Protein AF-A0A8T4MXR3-F1 (afdb_monomer)

Solvent-accessible surface area (backbone atoms only — not comparable to full-atom values): 5632 Å² total; per-residue (Å²): 144,73,62,68,64,55,53,52,52,51,52,52,54,52,50,53,52,52,52,51,52,50,51,52,52,52,52,53,50,53,56,54,49,54,55,50,53,52,53,52,51,53,52,51,53,55,52,50,52,54,54,50,50,54,52,49,53,54,37,44,73,71,35,27,45,81,46,78,53,77,97,83,43,77,47,76,43,81,57,75,76,81,84,82,76,79,75,91,77,82,86,88,130

Nearest PDB structures (foldseek):
  8wwm-assembly1_R  TM=3.382E-01  e=7.500E+00  Homo sapiens

Structure (mmCIF, N/CA/C/O backbone):
data_AF-A0A8T4MXR3-F1
#
_entry.id   AF-A0A8T4MXR3-F1
#
loop_
_atom_site.group_PDB
_atom_site.id
_atom_site.type_symbol
_atom_site.label_atom_id
_atom_site.label_alt_id
_atom_site.label_comp_id
_atom_site.label_asym_id
_atom_site.label_entity_id
_atom_site.label_seq_id
_atom_site.pdbx_PDB_ins_code
_atom_site.Cartn_x
_atom_site.Cartn_y
_atom_site.Cartn_z
_atom_site.occupancy
_atom_site.B_iso_or_equiv
_atom_site.auth_seq_id
_atom_site.auth_comp_id
_atom_site.auth_asym_id
_atom_site.auth_atom_id
_atom_site.pdbx_PDB_model_num
ATOM 1 N N . MET A 1 1 ? 33.045 2.961 -46.873 1.00 54.12 1 MET A N 1
ATOM 2 C CA . MET A 1 1 ? 32.968 2.896 -45.392 1.00 54.12 1 MET A CA 1
ATOM 3 C C . MET A 1 1 ? 32.155 4.068 -44.818 1.00 54.12 1 MET A C 1
ATOM 5 O O . MET A 1 1 ? 32.685 4.853 -44.043 1.00 54.12 1 MET A O 1
ATOM 9 N N . ARG A 1 2 ? 30.881 4.244 -45.211 1.00 59.09 2 ARG A N 1
ATOM 10 C CA . ARG A 1 2 ? 30.053 5.378 -44.734 1.00 59.09 2 ARG A CA 1
ATOM 11 C C . ARG A 1 2 ? 28.721 4.962 -44.096 1.00 59.09 2 ARG A C 1
ATOM 13 O O . ARG A 1 2 ? 28.078 5.784 -43.471 1.00 59.09 2 ARG A O 1
ATOM 20 N N . ASP A 1 3 ? 28.356 3.687 -44.177 1.00 65.38 3 ASP A N 1
ATOM 21 C CA . ASP A 1 3 ? 27.001 3.229 -43.849 1.00 65.38 3 ASP A CA 1
ATOM 22 C C . ASP A 1 3 ? 26.838 2.769 -42.378 1.00 65.38 3 ASP A C 1
ATOM 24 O O . ASP A 1 3 ? 25.777 2.896 -41.775 1.00 65.38 3 ASP A O 1
ATOM 28 N N . GLU A 1 4 ? 27.907 2.296 -41.727 1.00 72.25 4 GLU A N 1
ATOM 29 C CA . GLU A 1 4 ? 27.819 1.769 -40.350 1.00 72.25 4 GLU A CA 1
ATOM 30 C C . GLU A 1 4 ? 27.566 2.845 -39.286 1.00 72.25 4 GLU A C 1
ATOM 32 O O . GLU A 1 4 ? 26.836 2.610 -38.318 1.00 72.25 4 GLU A O 1
ATOM 37 N N . LYS A 1 5 ? 28.130 4.047 -39.465 1.00 76.62 5 LYS A N 1
ATOM 38 C CA . LYS A 1 5 ? 27.963 5.150 -38.504 1.00 76.62 5 LYS A CA 1
ATOM 39 C C . LYS A 1 5 ? 26.522 5.668 -38.486 1.00 76.62 5 LYS A C 1
ATOM 41 O O . LYS A 1 5 ? 25.993 5.949 -37.410 1.00 76.62 5 LYS A O 1
ATOM 46 N N . ASP A 1 6 ? 25.872 5.726 -39.646 1.00 82.62 6 ASP A N 1
ATOM 47 C CA . ASP A 1 6 ? 24.496 6.213 -39.772 1.00 82.62 6 ASP A CA 1
ATOM 48 C C . ASP A 1 6 ? 23.482 5.190 -39.234 1.00 82.62 6 ASP A C 1
ATOM 50 O O . ASP A 1 6 ? 22.562 5.564 -38.501 1.00 82.62 6 ASP A O 1
ATOM 54 N N . LYS A 1 7 ? 23.706 3.889 -39.473 1.00 81.75 7 LYS A N 1
ATOM 55 C CA . LYS A 1 7 ? 22.899 2.802 -38.883 1.00 81.75 7 LYS A CA 1
ATOM 56 C C . LYS A 1 7 ? 23.006 2.765 -37.361 1.00 81.75 7 LYS A C 1
ATOM 58 O O . LYS A 1 7 ? 21.991 2.672 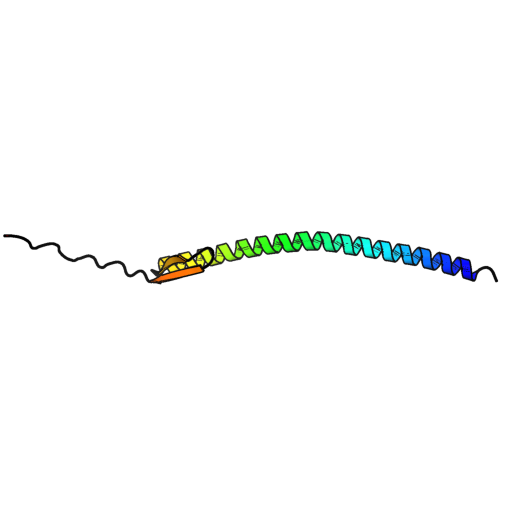-36.673 1.00 81.75 7 LYS A O 1
ATOM 63 N N . THR A 1 8 ? 24.217 2.916 -36.827 1.00 86.94 8 THR A N 1
ATOM 64 C CA . THR A 1 8 ? 24.449 2.967 -35.375 1.00 86.94 8 THR A CA 1
ATOM 65 C C . THR A 1 8 ? 23.732 4.160 -34.741 1.00 86.94 8 THR A C 1
ATOM 67 O O . THR A 1 8 ? 23.067 4.021 -33.716 1.00 86.94 8 THR A O 1
ATOM 70 N N . LYS A 1 9 ? 23.785 5.333 -35.383 1.00 88.38 9 LYS A N 1
ATOM 71 C CA . LYS A 1 9 ? 23.083 6.536 -34.918 1.00 88.38 9 LYS A CA 1
ATOM 72 C C . LYS A 1 9 ? 21.559 6.369 -34.939 1.00 88.38 9 LYS A C 1
ATOM 74 O O . LYS A 1 9 ? 20.884 6.829 -34.017 1.00 88.38 9 LYS A O 1
ATOM 79 N N . LEU A 1 10 ? 21.020 5.695 -35.959 1.00 90.44 10 LEU A N 1
ATOM 80 C CA . LEU A 1 10 ? 19.595 5.371 -36.054 1.00 90.44 10 LEU A CA 1
ATOM 81 C C . LEU A 1 10 ? 19.154 4.446 -34.907 1.00 90.44 10 LEU A C 1
ATOM 83 O O . LEU A 1 10 ? 18.165 4.733 -34.234 1.00 90.44 10 LEU A O 1
ATOM 87 N N . ILE A 1 11 ? 19.925 3.385 -34.646 1.00 91.56 11 ILE A N 1
ATOM 88 C CA . ILE A 1 11 ? 19.670 2.421 -33.565 1.00 91.56 11 ILE A CA 1
ATOM 89 C C . ILE A 1 11 ? 19.676 3.113 -32.201 1.00 91.56 11 ILE A C 1
ATOM 91 O O . ILE A 1 11 ? 18.745 2.928 -31.421 1.00 91.56 11 ILE A O 1
ATOM 95 N N . ILE A 1 12 ? 20.670 3.964 -31.928 1.00 93.69 12 ILE A N 1
ATOM 96 C CA . ILE A 1 12 ? 20.759 4.708 -30.661 1.00 93.69 12 ILE A CA 1
ATOM 97 C C . ILE A 1 12 ? 19.535 5.613 -30.467 1.00 93.69 12 ILE A C 1
ATOM 99 O O . ILE A 1 12 ? 18.981 5.680 -29.370 1.00 93.69 12 ILE A O 1
ATOM 103 N N . LYS A 1 13 ? 19.070 6.284 -31.528 1.00 92.94 13 LYS A N 1
ATOM 104 C CA . LYS A 1 13 ? 17.892 7.159 -31.461 1.00 92.94 13 LYS A CA 1
ATOM 105 C C . LYS A 1 13 ? 16.612 6.379 -31.146 1.00 92.94 13 LYS A C 1
ATOM 107 O O . LYS A 1 13 ? 15.813 6.833 -30.330 1.00 92.94 13 LYS A O 1
ATOM 112 N N . VAL A 1 14 ? 16.431 5.211 -31.765 1.00 94.50 14 VAL A N 1
ATOM 113 C CA . VAL A 1 14 ? 15.300 4.316 -31.469 1.00 94.50 14 VAL A CA 1
ATOM 114 C C . VAL A 1 14 ? 15.386 3.802 -30.034 1.00 94.50 14 VAL A C 1
ATOM 116 O O . VAL A 1 14 ? 14.388 3.833 -29.320 1.00 94.50 14 VAL A O 1
ATOM 119 N N . LEU A 1 15 ? 16.575 3.403 -29.579 1.00 94.12 15 LEU A N 1
ATOM 120 C CA . LEU A 1 15 ? 16.773 2.897 -28.223 1.00 94.12 15 LEU A CA 1
ATOM 121 C C . LEU A 1 15 ? 16.423 3.955 -27.165 1.00 94.12 15 LEU A C 1
ATOM 123 O O . LEU A 1 15 ? 15.701 3.653 -26.219 1.00 94.12 15 LEU A O 1
ATOM 127 N N . ILE A 1 16 ? 16.847 5.208 -27.360 1.00 95.88 16 ILE A N 1
ATOM 128 C CA . ILE A 1 16 ? 16.482 6.330 -26.480 1.00 95.88 16 ILE A CA 1
ATOM 129 C C .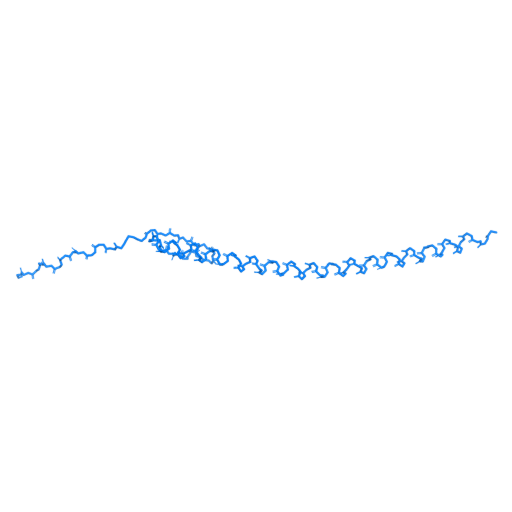 ILE A 1 16 ? 14.966 6.538 -26.446 1.00 95.88 16 ILE A C 1
ATOM 131 O O . ILE A 1 16 ? 14.407 6.729 -25.369 1.00 95.88 16 ILE A O 1
ATOM 135 N N . ALA A 1 17 ? 14.293 6.474 -27.598 1.00 95.75 17 ALA A N 1
ATOM 136 C CA . ALA A 1 17 ? 12.842 6.629 -27.663 1.00 95.75 17 ALA A CA 1
ATOM 137 C C . ALA A 1 17 ? 12.108 5.518 -26.892 1.00 95.75 17 ALA A C 1
ATOM 139 O O . ALA A 1 17 ? 11.167 5.802 -26.154 1.00 95.75 17 ALA A O 1
ATOM 140 N N . VAL A 1 18 ? 12.570 4.268 -27.007 1.00 96.50 18 VAL A N 1
ATOM 141 C CA . VAL A 1 18 ? 12.006 3.123 -26.272 1.00 96.50 18 VAL A CA 1
ATOM 142 C C . VAL A 1 18 ? 12.225 3.266 -24.766 1.00 96.50 18 VAL A C 1
ATOM 144 O O . VAL A 1 18 ? 11.298 3.048 -23.990 1.00 96.50 18 VAL A O 1
ATOM 147 N N . VAL A 1 19 ? 13.421 3.680 -24.340 1.00 96.31 19 VAL A N 1
ATOM 148 C CA . VAL A 1 19 ? 13.723 3.916 -22.920 1.00 96.31 19 VAL A CA 1
ATOM 149 C C . VAL A 1 19 ? 12.853 5.042 -22.353 1.00 96.31 19 VAL A C 1
ATOM 151 O O . VAL A 1 19 ? 12.303 4.894 -21.264 1.00 96.31 19 VAL A O 1
ATOM 154 N N . PHE A 1 20 ? 12.662 6.133 -23.100 1.00 96.62 20 PHE A N 1
ATOM 155 C CA . PHE A 1 20 ? 11.764 7.221 -22.699 1.00 96.62 20 PHE A CA 1
ATOM 156 C C . PHE A 1 20 ? 10.311 6.759 -22.564 1.00 96.62 20 PHE A C 1
ATOM 158 O O . PHE A 1 20 ? 9.635 7.120 -21.601 1.00 96.62 20 PHE A O 1
ATOM 165 N N . LEU A 1 21 ? 9.835 5.939 -23.504 1.00 96.25 21 LEU A N 1
ATOM 166 C CA . LEU A 1 21 ? 8.487 5.382 -23.458 1.00 96.25 21 LEU A CA 1
ATOM 167 C C . LEU A 1 21 ? 8.295 4.480 -22.229 1.00 96.25 21 LEU A C 1
ATOM 169 O O . LEU A 1 21 ? 7.301 4.614 -21.517 1.00 96.25 21 LEU A O 1
ATOM 173 N N . LEU A 1 22 ? 9.265 3.609 -21.940 1.00 95.19 22 LEU A N 1
ATOM 174 C CA . LEU A 1 22 ? 9.258 2.769 -20.739 1.00 95.19 22 LEU A CA 1
ATOM 175 C C . LEU A 1 22 ? 9.257 3.607 -19.456 1.00 95.19 22 LEU A C 1
ATOM 177 O O . LEU A 1 22 ? 8.476 3.326 -18.550 1.00 95.19 22 LEU A O 1
ATOM 181 N N . ALA A 1 23 ? 10.076 4.659 -19.387 1.00 95.06 23 ALA A N 1
ATOM 182 C CA . ALA A 1 23 ? 10.124 5.548 -18.229 1.00 95.06 23 ALA A CA 1
ATOM 183 C C . ALA A 1 23 ? 8.777 6.249 -17.976 1.00 95.06 23 ALA A C 1
ATOM 185 O O . ALA A 1 23 ? 8.335 6.326 -16.830 1.00 95.06 23 ALA A O 1
ATOM 186 N N . LEU A 1 24 ? 8.090 6.699 -19.033 1.00 95.00 24 LEU A N 1
ATOM 187 C CA . LEU A 1 24 ? 6.751 7.292 -18.925 1.00 95.00 24 LEU A CA 1
ATOM 188 C C . LEU A 1 24 ? 5.714 6.296 -18.394 1.00 95.00 24 LEU A C 1
ATOM 190 O O . LEU A 1 24 ? 4.900 6.660 -17.547 1.00 95.00 24 LEU A O 1
ATOM 194 N N . ILE A 1 25 ? 5.759 5.039 -18.846 1.00 92.94 25 ILE A N 1
ATOM 195 C CA . ILE A 1 25 ? 4.858 3.984 -18.359 1.00 92.94 25 ILE A CA 1
ATOM 196 C C . ILE A 1 25 ? 5.111 3.701 -16.875 1.00 92.94 25 ILE A C 1
ATOM 198 O O . ILE A 1 25 ? 4.164 3.617 -16.095 1.00 92.94 25 ILE A O 1
ATOM 202 N N . VAL A 1 26 ? 6.377 3.582 -16.464 1.00 92.25 26 VAL A N 1
ATOM 203 C CA . VAL A 1 26 ? 6.729 3.361 -15.053 1.00 92.25 26 VAL A CA 1
ATOM 204 C C . VAL A 1 26 ? 6.262 4.530 -14.187 1.00 92.25 26 VAL A C 1
ATOM 206 O O . VAL A 1 26 ? 5.684 4.303 -13.126 1.00 92.25 26 VAL A O 1
ATOM 209 N N . LEU A 1 27 ? 6.445 5.771 -14.649 1.00 90.56 27 LEU A N 1
ATOM 210 C CA . LEU A 1 27 ? 5.976 6.959 -13.937 1.00 90.56 27 LEU A CA 1
ATOM 211 C C . LEU A 1 27 ? 4.447 6.968 -13.794 1.00 90.56 27 LEU A C 1
ATOM 213 O O . LEU A 1 27 ? 3.938 7.238 -12.708 1.00 90.56 27 LEU A O 1
ATOM 217 N N . TYR A 1 28 ? 3.722 6.618 -14.860 1.00 87.06 28 TYR A N 1
ATOM 218 C CA . TYR A 1 28 ? 2.269 6.460 -14.824 1.00 87.06 28 TYR A CA 1
ATOM 219 C C . TYR A 1 28 ? 1.858 5.427 -13.767 1.00 87.06 28 TYR A C 1
ATOM 221 O O . TYR A 1 28 ? 1.077 5.737 -12.871 1.00 87.06 28 TYR A O 1
ATOM 229 N N . LEU A 1 29 ? 2.438 4.224 -13.796 1.00 85.38 29 LEU A N 1
ATOM 230 C CA . LEU A 1 29 ? 2.114 3.176 -12.825 1.00 85.38 29 LEU A CA 1
ATOM 231 C C . LEU A 1 29 ? 2.447 3.586 -11.383 1.00 85.38 29 LEU A C 1
ATOM 233 O O . LEU A 1 29 ? 1.650 3.318 -10.487 1.00 85.38 29 LEU A O 1
ATOM 237 N N . ALA A 1 30 ? 3.570 4.268 -11.148 1.00 84.56 30 ALA A N 1
ATOM 238 C CA . ALA A 1 30 ? 3.974 4.713 -9.815 1.00 84.56 30 ALA A CA 1
ATOM 239 C C . ALA A 1 30 ? 2.977 5.712 -9.193 1.00 84.56 30 ALA A C 1
ATOM 241 O O . ALA A 1 30 ? 2.640 5.595 -8.013 1.00 84.56 30 ALA A O 1
ATOM 242 N N . VAL A 1 31 ? 2.451 6.655 -9.984 1.00 81.25 31 VAL A N 1
ATOM 243 C CA . VAL A 1 31 ? 1.430 7.615 -9.521 1.00 81.25 31 VAL A CA 1
ATOM 244 C C . VAL A 1 31 ? 0.114 6.904 -9.187 1.00 81.25 31 VAL A C 1
ATOM 246 O O . VAL A 1 31 ? -0.491 7.171 -8.147 1.00 81.25 31 VAL A O 1
ATOM 249 N N . PHE A 1 32 ? -0.313 5.949 -10.017 1.00 70.25 32 PHE A N 1
ATOM 250 C CA . PHE A 1 32 ? -1.520 5.157 -9.752 1.00 70.25 32 PHE A CA 1
ATOM 251 C C . PHE A 1 32 ? -1.366 4.230 -8.534 1.00 70.25 32 PHE A C 1
ATOM 253 O O . PHE A 1 32 ? -2.312 4.063 -7.764 1.00 70.25 32 PHE A O 1
ATOM 260 N N . GLN A 1 33 ? -0.174 3.673 -8.302 1.00 64.12 33 GLN A N 1
ATOM 261 C CA . GLN A 1 33 ? 0.109 2.872 -7.107 1.00 64.12 33 GLN A CA 1
ATOM 262 C C . GLN A 1 33 ? 0.027 3.696 -5.816 1.00 64.12 33 GLN A C 1
ATOM 264 O O . GLN A 1 33 ? -0.501 3.198 -4.821 1.00 64.12 33 GLN A O 1
ATOM 269 N N . GLN A 1 34 ? 0.481 4.957 -5.817 1.00 62.16 34 GLN A N 1
ATOM 270 C CA . GLN A 1 34 ? 0.308 5.845 -4.659 1.00 62.16 34 GLN A CA 1
ATOM 271 C C . GLN A 1 34 ? -1.171 6.063 -4.319 1.00 62.16 34 GLN A C 1
ATOM 273 O O . GLN A 1 34 ? -1.549 5.991 -3.150 1.00 62.16 34 GLN A O 1
ATOM 278 N N . GLN A 1 35 ? -2.019 6.274 -5.327 1.00 59.88 35 GLN A N 1
ATOM 279 C CA . GLN A 1 35 ? -3.458 6.431 -5.103 1.00 59.88 35 GLN A CA 1
ATOM 280 C C . GLN A 1 35 ? -4.106 5.142 -4.580 1.00 59.88 35 GLN A C 1
ATOM 282 O O . GLN A 1 35 ? -4.932 5.197 -3.668 1.00 59.88 35 GLN A O 1
ATOM 287 N N . TYR A 1 36 ? -3.691 3.977 -5.086 1.00 57.84 36 TYR A N 1
ATOM 288 C CA . TYR A 1 36 ? -4.200 2.689 -4.614 1.00 57.84 36 TYR A CA 1
ATOM 289 C C . TYR A 1 36 ? -3.791 2.391 -3.163 1.00 57.84 36 TYR A C 1
ATOM 291 O O . TYR A 1 36 ? -4.620 1.956 -2.364 1.00 57.84 36 TYR A O 1
ATOM 299 N N . ASN A 1 37 ? -2.540 2.677 -2.786 1.00 59.88 37 ASN A N 1
ATOM 300 C CA . ASN A 1 37 ? -2.074 2.489 -1.409 1.00 59.88 37 ASN A CA 1
ATOM 301 C C . ASN A 1 37 ? -2.836 3.369 -0.412 1.00 59.88 37 ASN A C 1
ATOM 303 O O . ASN A 1 37 ? -3.170 2.902 0.677 1.00 59.88 37 ASN A O 1
ATOM 307 N N . ASN A 1 38 ? -3.164 4.608 -0.784 1.00 58.34 38 ASN A N 1
ATOM 308 C CA . ASN A 1 38 ? -3.966 5.484 0.070 1.00 58.34 38 ASN A CA 1
ATOM 309 C C . ASN A 1 38 ? -5.401 4.956 0.236 1.00 58.34 38 ASN A C 1
ATOM 311 O O . ASN A 1 38 ? -5.904 4.913 1.357 1.00 58.34 38 ASN A O 1
ATOM 315 N N . PHE A 1 39 ? -6.016 4.456 -0.840 1.00 58.12 39 PHE A N 1
ATOM 316 C CA . PHE A 1 39 ? -7.367 3.887 -0.796 1.00 58.12 39 PHE A CA 1
ATOM 317 C C . PHE A 1 39 ? -7.451 2.611 0.059 1.00 58.12 39 PHE A C 1
ATOM 319 O O . PHE A 1 39 ? -8.385 2.427 0.839 1.00 58.12 39 PHE A O 1
ATOM 326 N N . VAL A 1 40 ? -6.456 1.723 -0.039 1.00 59.22 40 VAL A N 1
ATOM 327 C CA . VAL A 1 40 ? -6.412 0.491 0.767 1.00 59.22 40 VAL A CA 1
ATOM 328 C C . VAL A 1 40 ? -6.173 0.796 2.247 1.00 59.22 40 VAL A C 1
ATOM 330 O O . VAL A 1 40 ? -6.760 0.133 3.102 1.00 59.22 40 VAL A O 1
ATOM 333 N N . ASN A 1 41 ? -5.347 1.794 2.570 1.00 58.22 41 ASN A N 1
ATOM 334 C CA . ASN A 1 41 ? -5.105 2.190 3.957 1.00 58.22 41 ASN A CA 1
ATOM 335 C C . ASN A 1 41 ? -6.366 2.768 4.608 1.00 58.22 41 ASN A C 1
ATOM 337 O O . ASN A 1 41 ? -6.700 2.392 5.732 1.00 58.22 41 ASN A O 1
ATOM 341 N N . GLU A 1 42 ? -7.113 3.602 3.889 1.00 59.12 42 GLU A N 1
ATOM 342 C CA . GLU A 1 42 ? -8.387 4.142 4.366 1.00 59.12 42 GLU A CA 1
ATOM 343 C C . GLU A 1 42 ? -9.403 3.016 4.623 1.00 59.12 42 GLU A C 1
ATOM 345 O O . GLU A 1 42 ? -9.933 2.891 5.728 1.00 59.12 42 GLU A O 1
ATOM 350 N N . LYS A 1 43 ? -9.548 2.082 3.672 1.00 59.44 43 LYS A N 1
ATOM 351 C CA . LYS A 1 43 ? -10.436 0.914 3.811 1.00 59.44 43 LYS A CA 1
ATOM 352 C C . LYS A 1 43 ? -10.037 -0.035 4.944 1.00 59.44 43 LYS A C 1
ATOM 354 O O . LYS A 1 43 ? -10.906 -0.590 5.614 1.00 59.44 43 LYS A O 1
ATOM 359 N N . ARG A 1 44 ? -8.737 -0.228 5.191 1.00 58.66 44 ARG A N 1
ATOM 360 C CA . ARG A 1 44 ? -8.253 -1.028 6.331 1.00 58.66 44 ARG A CA 1
ATOM 361 C C . ARG A 1 44 ? -8.590 -0.368 7.663 1.00 58.66 44 ARG A C 1
ATOM 363 O O . ARG A 1 44 ? -8.973 -1.065 8.595 1.00 58.66 44 ARG A O 1
ATOM 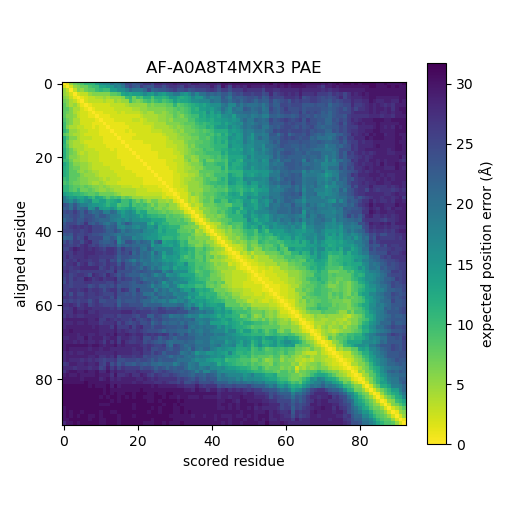370 N N . THR A 1 45 ? -8.484 0.954 7.740 1.00 60.97 45 THR A N 1
ATOM 371 C CA . THR A 1 45 ? -8.787 1.705 8.965 1.00 60.97 45 THR A CA 1
ATOM 372 C C . THR A 1 45 ? -10.290 1.685 9.265 1.00 60.97 45 THR A C 1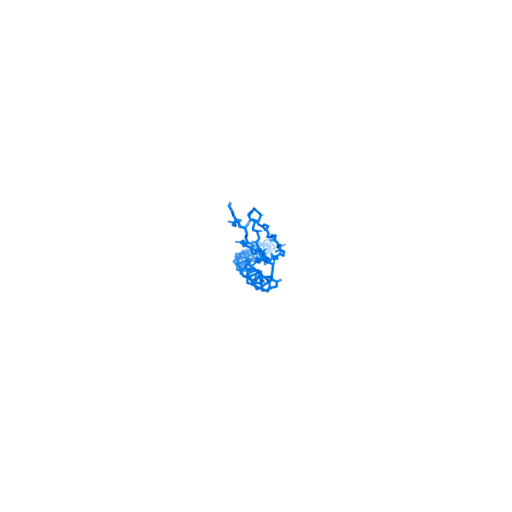
ATOM 374 O O . THR A 1 45 ? -10.688 1.443 10.403 1.00 60.97 45 THR A O 1
ATOM 377 N N . GLU A 1 46 ? -11.133 1.830 8.237 1.00 60.12 46 GLU A N 1
ATOM 378 C CA . GLU A 1 46 ? -12.591 1.667 8.351 1.00 60.12 46 GLU A CA 1
ATOM 379 C C . GLU A 1 46 ? -12.980 0.253 8.818 1.00 60.12 46 GLU A C 1
ATOM 381 O O . GLU A 1 46 ? -13.776 0.101 9.746 1.00 60.12 46 GLU A O 1
ATOM 386 N N . GLY A 1 47 ? -12.388 -0.789 8.221 1.00 62.50 47 GLY A N 1
ATOM 387 C CA . GLY A 1 47 ? -12.675 -2.181 8.577 1.00 62.50 47 GLY A CA 1
ATOM 388 C C . GLY A 1 47 ? -12.256 -2.554 10.003 1.00 62.50 47 GLY A C 1
ATOM 389 O O . GLY A 1 47 ? -12.990 -3.263 10.691 1.00 62.50 47 GLY A O 1
ATOM 390 N N . ILE A 1 48 ? -11.111 -2.047 10.473 1.00 65.62 48 ILE A N 1
ATOM 391 C CA . ILE A 1 48 ? -10.651 -2.250 11.855 1.00 65.62 48 ILE A CA 1
ATOM 392 C C . ILE A 1 48 ? -11.616 -1.588 12.84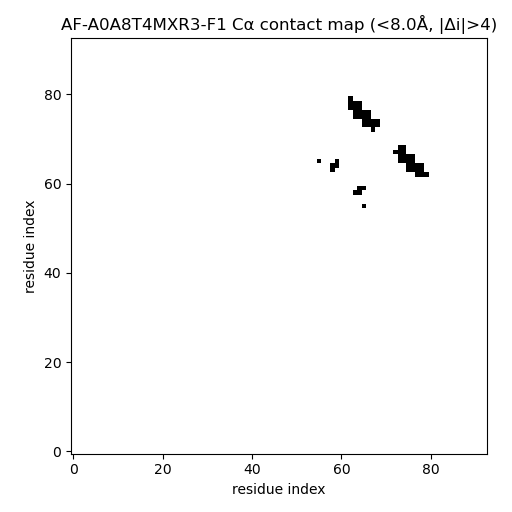3 1.00 65.62 48 ILE A C 1
ATOM 394 O O . ILE A 1 48 ? -11.989 -2.218 13.830 1.00 65.62 48 ILE A O 1
ATOM 398 N N . ASN A 1 49 ? -12.072 -0.363 12.570 1.00 66.38 49 ASN A N 1
ATOM 399 C CA . ASN A 1 49 ? -13.004 0.336 13.458 1.00 66.38 49 ASN A CA 1
ATOM 400 C C . ASN A 1 49 ? -14.340 -0.407 13.611 1.00 66.38 49 ASN A C 1
ATOM 402 O O . ASN A 1 49 ? -14.834 -0.526 14.730 1.00 66.38 49 ASN A O 1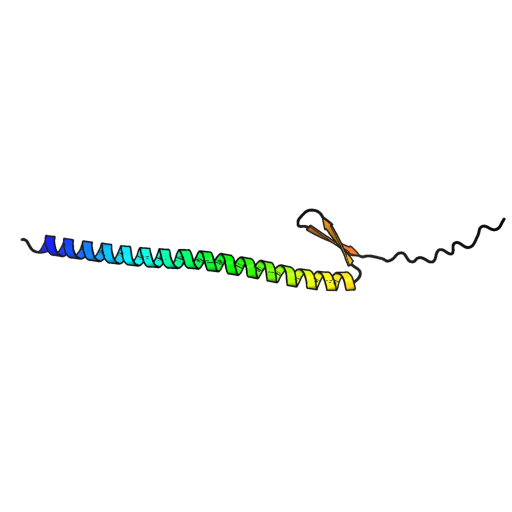
ATOM 406 N N . LEU A 1 50 ? -14.887 -0.954 12.519 1.00 72.25 50 LEU A N 1
ATOM 407 C CA . LEU A 1 50 ? -16.125 -1.745 12.555 1.00 72.25 50 LEU A CA 1
ATOM 408 C C . LEU A 1 50 ? -15.965 -3.042 13.361 1.00 72.25 50 LEU A C 1
ATOM 410 O O . LEU A 1 50 ? -16.813 -3.377 14.188 1.00 72.25 50 LEU A O 1
ATOM 414 N N . ALA A 1 51 ? -14.862 -3.766 13.155 1.00 71.44 51 ALA A N 1
ATOM 415 C CA . ALA A 1 51 ? -14.594 -4.995 13.897 1.00 71.44 51 ALA A CA 1
ATOM 416 C C . ALA A 1 51 ? -14.389 -4.722 15.396 1.00 71.44 51 ALA A C 1
ATOM 418 O O . ALA A 1 51 ? -14.924 -5.442 16.238 1.00 71.44 51 ALA A O 1
ATOM 419 N N . VAL A 1 52 ? -13.656 -3.659 15.741 1.00 76.19 52 VAL A N 1
ATOM 420 C CA . VAL A 1 52 ? -13.435 -3.263 17.137 1.00 76.19 52 VAL A CA 1
ATOM 421 C C . VAL A 1 52 ? -14.745 -2.835 17.796 1.00 76.19 52 VAL A C 1
ATOM 423 O O . VAL A 1 52 ? -14.986 -3.253 18.923 1.00 76.19 52 VAL A O 1
ATOM 426 N N . SER A 1 53 ? -15.616 -2.074 17.119 1.00 71.75 53 SER A N 1
ATOM 427 C CA . SER A 1 53 ? -16.906 -1.667 17.697 1.00 71.75 53 SER A CA 1
ATOM 428 C C . SER A 1 53 ? -17.824 -2.852 17.994 1.00 71.75 53 SER A C 1
ATOM 430 O O . SER A 1 53 ? -18.467 -2.873 19.040 1.00 71.75 53 SER A O 1
ATOM 432 N N . GLU A 1 54 ? -17.846 -3.852 17.112 1.00 73.12 54 GLU A N 1
ATOM 433 C CA . GLU A 1 54 ? -18.647 -5.068 17.286 1.00 73.12 54 GLU A CA 1
ATOM 434 C C . GLU A 1 54 ? -18.147 -5.894 18.483 1.00 73.12 54 GLU A C 1
ATOM 436 O O . GLU A 1 54 ? -18.921 -6.286 19.356 1.00 73.12 54 GLU A O 1
ATOM 441 N N . ILE A 1 55 ? -16.826 -6.085 18.579 1.00 75.81 55 ILE A N 1
ATOM 442 C CA . ILE A 1 55 ? -16.181 -6.754 19.717 1.00 75.81 55 ILE A CA 1
ATOM 443 C C . ILE A 1 5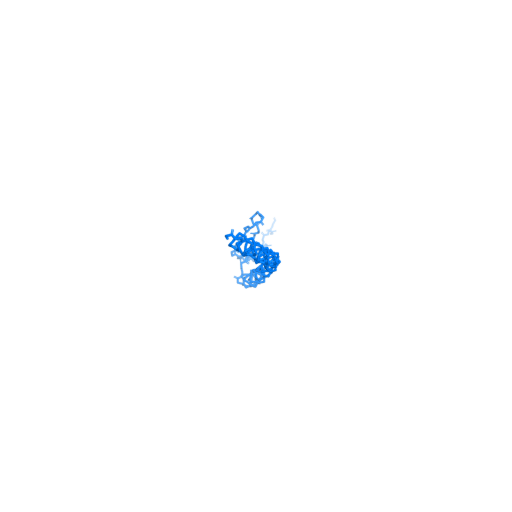5 ? -16.481 -5.999 21.019 1.00 75.81 55 ILE A C 1
ATOM 445 O O . ILE A 1 55 ? -16.789 -6.611 22.042 1.00 75.81 55 ILE A O 1
ATOM 449 N N . LEU A 1 56 ? -16.437 -4.666 20.989 1.00 76.12 56 LEU A N 1
ATOM 450 C CA . LEU A 1 56 ? -16.703 -3.841 22.160 1.00 76.12 56 LEU A CA 1
ATOM 451 C C . LEU A 1 56 ? -18.156 -3.934 22.626 1.00 76.12 56 LEU A C 1
ATOM 453 O O . LEU A 1 56 ? -18.395 -4.060 23.825 1.00 76.12 56 LEU A O 1
ATOM 457 N N . ALA A 1 57 ? -19.110 -3.939 21.695 1.00 73.00 57 ALA A N 1
ATOM 458 C CA . ALA A 1 57 ? -20.527 -4.116 21.998 1.00 73.00 57 ALA A CA 1
ATOM 459 C C . ALA A 1 57 ? -20.805 -5.491 22.632 1.00 73.00 57 ALA A C 1
ATOM 461 O O . ALA A 1 57 ? -21.524 -5.595 23.633 1.00 73.00 57 ALA A O 1
ATOM 462 N N . GLN A 1 58 ? -20.176 -6.549 22.110 1.00 70.62 58 GLN A N 1
ATOM 463 C CA . GLN A 1 58 ? -20.271 -7.889 22.694 1.00 70.62 58 GLN A CA 1
ATOM 464 C C . GLN A 1 58 ? -19.661 -7.939 24.099 1.00 70.62 58 GLN A C 1
ATOM 466 O O . GLN A 1 58 ? -20.212 -8.578 24.994 1.00 70.62 58 GLN A O 1
ATOM 471 N N . LEU A 1 59 ? -18.549 -7.246 24.336 1.00 75.69 59 LEU A N 1
ATOM 472 C CA . LEU A 1 59 ? -17.888 -7.236 25.641 1.00 75.69 59 LEU A CA 1
ATOM 473 C C . LEU A 1 59 ? -18.676 -6.430 26.681 1.00 75.69 59 LEU A C 1
ATOM 475 O O . LEU A 1 59 ? -18.824 -6.894 27.809 1.00 75.69 59 LEU A O 1
ATOM 479 N N . GLN A 1 60 ? -19.283 -5.309 26.286 1.00 74.12 60 GLN A N 1
ATOM 480 C CA . GLN A 1 60 ? -20.229 -4.563 27.125 1.00 74.12 60 GLN A CA 1
ATOM 481 C C . GLN A 1 60 ? -21.454 -5.400 27.503 1.00 74.12 60 GLN A C 1
ATOM 483 O O . GLN A 1 60 ? -21.865 -5.399 28.662 1.00 74.12 60 GLN A O 1
ATOM 488 N N . THR A 1 61 ? -21.987 -6.182 26.561 1.00 71.12 61 THR A N 1
ATOM 489 C CA . THR A 1 61 ? -23.093 -7.121 26.826 1.00 71.12 61 THR A CA 1
ATOM 490 C C . THR A 1 61 ? -22.688 -8.223 27.812 1.00 71.12 61 THR A C 1
ATOM 492 O O . THR A 1 61 ? -23.490 -8.639 28.641 1.00 71.12 61 THR A O 1
ATOM 495 N N . ASN A 1 62 ? -21.423 -8.652 27.780 1.00 73.56 62 ASN A N 1
ATOM 496 C CA . ASN A 1 62 ? -20.855 -9.626 28.716 1.00 73.56 62 ASN A CA 1
ATOM 497 C C . ASN A 1 62 ? -20.389 -9.005 30.048 1.00 73.56 62 ASN A C 1
ATOM 499 O O . ASN A 1 62 ? -19.680 -9.654 30.817 1.00 73.56 62 ASN A O 1
ATOM 503 N N . GLY A 1 63 ? -20.776 -7.758 30.331 1.00 69.12 63 GLY A N 1
ATOM 504 C CA . GLY A 1 63 ? -20.484 -7.091 31.596 1.00 69.12 63 GLY A CA 1
ATOM 505 C C . GLY A 1 63 ? -19.070 -6.530 31.695 1.00 69.12 63 GLY A C 1
ATOM 506 O O . GLY A 1 63 ? -18.617 -6.273 32.800 1.00 69.12 63 GLY A O 1
ATOM 507 N N . TYR A 1 64 ? -18.354 -6.321 30.589 1.00 75.12 64 TYR A N 1
ATOM 508 C CA . TYR A 1 64 ? -17.064 -5.630 30.595 1.00 75.12 64 TYR A CA 1
ATOM 509 C C . TYR A 1 64 ? -17.243 -4.155 30.239 1.00 75.12 64 TYR A C 1
ATOM 511 O O . TYR A 1 64 ? -17.771 -3.813 29.184 1.00 75.12 64 TYR A O 1
ATOM 519 N N . VAL A 1 65 ? -16.751 -3.264 31.093 1.00 69.50 65 VAL A N 1
ATOM 520 C CA . VAL A 1 65 ? -16.700 -1.829 30.806 1.00 69.50 65 VAL A CA 1
ATOM 521 C C . VAL A 1 65 ? -15.372 -1.461 30.174 1.00 69.50 65 VAL A C 1
ATOM 523 O O . VAL A 1 65 ? -14.321 -2.041 30.462 1.00 69.50 65 VAL A O 1
ATOM 526 N N . THR A 1 66 ? -15.436 -0.4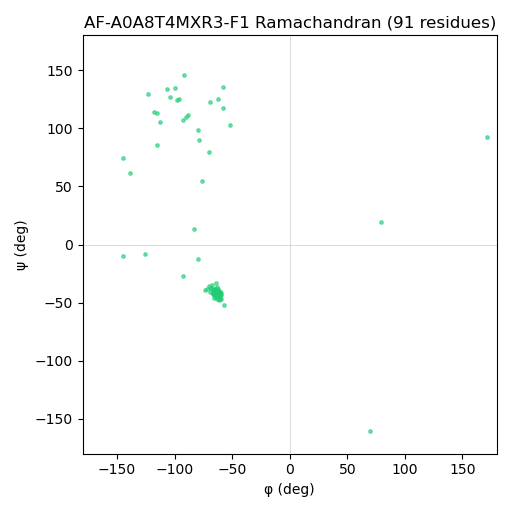82 29.284 1.00 69.50 66 THR A N 1
ATOM 527 C CA . THR A 1 66 ? -14.288 -0.026 28.521 1.00 69.50 66 THR A CA 1
ATOM 528 C C . THR A 1 66 ? -13.671 1.210 29.166 1.00 69.50 66 THR A C 1
ATOM 530 O O . THR A 1 66 ? -14.362 2.210 29.347 1.00 69.50 66 THR A O 1
ATOM 533 N N . ILE A 1 67 ? -12.373 1.167 29.478 1.00 70.12 67 ILE A N 1
ATOM 534 C CA . ILE A 1 67 ? -11.618 2.323 29.974 1.00 70.12 67 ILE A CA 1
ATOM 535 C C . ILE A 1 67 ? -10.543 2.685 28.943 1.00 70.12 67 ILE A C 1
ATOM 537 O O . ILE A 1 67 ? -9.614 1.898 28.726 1.00 70.12 67 ILE A O 1
ATOM 541 N N . PRO A 1 68 ? -10.642 3.855 28.288 1.00 68.56 68 PRO A N 1
ATOM 542 C CA . PRO A 1 68 ? -9.569 4.345 27.438 1.00 68.56 68 PRO A CA 1
ATOM 543 C C . PRO A 1 68 ? -8.372 4.744 28.312 1.00 68.56 68 PRO A C 1
ATOM 545 O O . PRO A 1 68 ? -8.492 5.579 29.207 1.00 68.56 68 PRO A O 1
ATOM 548 N N . VAL A 1 69 ? -7.209 4.148 28.055 1.00 66.81 69 VAL A N 1
ATOM 549 C CA . VAL A 1 69 ? -5.931 4.511 28.683 1.00 66.81 69 VAL A CA 1
ATOM 550 C C . VAL A 1 69 ? -5.009 5.120 27.630 1.00 66.81 69 VAL A C 1
ATOM 552 O O . VAL A 1 69 ? -4.447 4.437 26.774 1.00 66.81 69 VAL A O 1
ATOM 555 N N . GLY A 1 70 ? -4.852 6.441 27.696 1.00 66.69 70 GLY A N 1
ATOM 556 C CA . GLY A 1 70 ? -4.090 7.209 26.711 1.00 66.69 70 GLY A CA 1
ATOM 557 C C . GLY A 1 70 ? -4.775 7.276 25.342 1.00 66.69 70 GLY A C 1
ATOM 558 O O . GLY A 1 70 ? -5.977 7.063 25.214 1.00 66.69 70 GLY A O 1
ATOM 559 N N . ASN A 1 71 ? -4.003 7.597 24.302 1.00 68.44 71 ASN A N 1
ATOM 560 C CA . ASN A 1 71 ? -4.543 7.867 22.964 1.00 68.44 71 ASN A CA 1
ATOM 561 C C . ASN A 1 71 ? -4.883 6.612 22.142 1.00 68.44 71 ASN A C 1
ATOM 563 O O . ASN A 1 71 ? -5.486 6.759 21.083 1.00 68.44 71 ASN A O 1
ATOM 567 N N . GLN A 1 72 ? -4.456 5.414 22.559 1.00 61.53 72 GLN A N 1
ATOM 568 C CA . GLN A 1 72 ? -4.490 4.212 21.705 1.00 61.53 72 GLN A CA 1
ATOM 569 C C . GLN A 1 72 ? -4.790 2.894 22.439 1.00 61.53 72 GLN A C 1
ATOM 571 O O . GLN A 1 72 ? -5.023 1.889 21.772 1.00 61.53 72 GLN A O 1
ATOM 576 N N . THR A 1 73 ? -4.797 2.861 23.775 1.00 65.75 73 THR A N 1
ATOM 577 C CA . THR A 1 73 ? -4.966 1.605 24.518 1.00 65.75 73 THR A CA 1
ATOM 578 C C . THR A 1 73 ? -6.360 1.530 25.133 1.00 65.75 73 THR A C 1
ATOM 580 O O . THR A 1 73 ? -6.848 2.484 25.738 1.00 65.75 73 THR A O 1
ATOM 583 N N . LEU A 1 74 ? -7.008 0.377 24.975 1.00 70.94 74 LEU A N 1
ATOM 584 C CA . LEU A 1 74 ? -8.347 0.106 25.481 1.00 70.94 74 LEU A CA 1
ATOM 585 C C . LEU A 1 74 ? -8.267 -1.037 26.492 1.00 70.94 74 LEU A C 1
ATOM 587 O O . LEU A 1 74 ? -7.918 -2.158 26.126 1.00 70.94 74 LEU A O 1
ATOM 591 N N . ILE A 1 75 ? -8.549 -0.752 27.765 1.00 71.06 75 ILE A N 1
ATOM 592 C CA . ILE A 1 75 ? -8.588 -1.778 28.813 1.00 71.06 75 ILE A CA 1
ATOM 593 C C . ILE A 1 75 ? -10.040 -2.164 29.065 1.00 71.06 75 ILE A C 1
ATOM 595 O O . ILE A 1 75 ? -10.914 -1.305 29.196 1.00 71.06 75 ILE A O 1
ATOM 599 N N . LEU A 1 76 ? -10.281 -3.469 29.148 1.00 74.50 76 LEU A N 1
ATOM 600 C CA . LEU A 1 76 ? -11.572 -4.032 29.505 1.00 74.50 76 LEU A CA 1
ATOM 601 C C . LEU A 1 76 ? -11.539 -4.540 30.935 1.00 74.50 76 LEU A C 1
ATOM 603 O O . LEU A 1 76 ? -10.674 -5.338 31.293 1.00 74.50 76 LEU A O 1
ATOM 607 N N . ILE A 1 77 ? -12.502 -4.093 31.735 1.00 73.62 77 ILE A N 1
ATOM 608 C CA . ILE A 1 77 ? -12.619 -4.485 33.138 1.00 73.62 77 ILE A CA 1
ATOM 609 C C . ILE A 1 77 ? -14.002 -5.099 33.351 1.00 73.62 77 ILE A C 1
ATOM 611 O O . ILE A 1 77 ? -14.988 -4.482 32.947 1.00 73.62 77 ILE A O 1
ATOM 615 N N . PRO A 1 78 ? -14.112 -6.292 33.961 1.00 70.94 78 PRO A N 1
ATOM 616 C CA . PRO A 1 78 ? -15.408 -6.843 34.332 1.00 70.94 78 PRO A CA 1
ATOM 617 C C . PRO A 1 78 ? -16.086 -5.916 35.350 1.00 70.94 78 PRO A C 1
ATOM 619 O O . PRO A 1 78 ? -15.519 -5.581 36.390 1.00 70.94 78 PRO A O 1
ATOM 622 N N . TYR A 1 79 ? -17.302 -5.492 35.037 1.00 68.06 79 TYR A N 1
ATOM 623 C CA . TYR A 1 79 ? -18.170 -4.709 35.895 1.00 68.06 79 TYR A CA 1
ATOM 624 C C . TYR A 1 79 ? -19.072 -5.650 36.682 1.00 68.06 79 TYR A C 1
ATOM 626 O O . TYR A 1 79 ? -20.008 -6.250 36.155 1.00 68.06 79 TYR A O 1
ATOM 634 N N . ILE A 1 80 ? -18.781 -5.765 37.972 1.00 72.31 80 ILE A N 1
ATOM 635 C CA . ILE A 1 80 ? -19.686 -6.385 38.931 1.00 72.31 80 ILE A CA 1
ATOM 636 C C . ILE A 1 80 ? -20.565 -5.243 39.453 1.00 72.31 80 ILE A C 1
ATOM 638 O O . ILE A 1 80 ? -20.038 -4.366 40.145 1.00 72.31 80 ILE A O 1
ATOM 642 N N . PRO A 1 81 ? -21.865 -5.187 39.105 1.00 64.31 81 PRO A N 1
ATOM 643 C CA . PRO A 1 81 ? -22.745 -4.165 39.647 1.00 64.31 81 PRO A CA 1
ATOM 644 C C . PRO A 1 81 ? -22.742 -4.277 41.175 1.00 64.31 81 PRO A C 1
ATOM 646 O O . PRO A 1 81 ? -22.816 -5.394 41.696 1.00 64.31 81 PRO A O 1
ATOM 649 N N . PRO A 1 82 ? -22.649 -3.157 41.912 1.00 64.06 82 PRO A N 1
ATOM 650 C CA . PRO A 1 82 ? -22.770 -3.204 43.358 1.00 64.06 82 PRO A CA 1
ATOM 651 C C . PRO A 1 82 ? -24.132 -3.816 43.696 1.00 64.06 82 PRO A C 1
ATOM 653 O O . PRO A 1 82 ? -25.176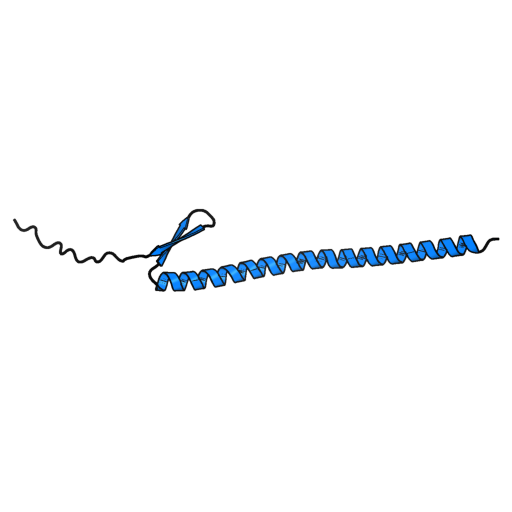 -3.277 43.327 1.00 64.06 82 PRO A O 1
ATOM 656 N N . THR A 1 83 ? -24.128 -4.966 44.372 1.00 56.00 83 THR A N 1
ATOM 657 C CA . THR A 1 83 ? -25.332 -5.585 44.930 1.00 56.00 83 THR A CA 1
ATOM 658 C C . THR A 1 83 ? -25.807 -4.725 46.095 1.00 56.00 83 THR A C 1
ATOM 660 O O . THR A 1 83 ? -25.514 -4.994 47.257 1.00 56.00 83 THR A O 1
ATOM 663 N N . GLY A 1 84 ? -26.482 -3.626 45.775 1.00 53.12 84 GLY A N 1
ATOM 664 C CA . GLY A 1 84 ? -27.067 -2.724 46.750 1.00 53.12 84 GLY A CA 1
ATOM 665 C C . GLY A 1 84 ? -28.371 -3.286 47.297 1.00 53.12 84 GLY A C 1
ATOM 666 O O . GLY A 1 84 ? -29.434 -2.976 46.775 1.00 53.12 84 GLY A O 1
ATOM 667 N N . THR A 1 85 ? -28.290 -4.050 48.382 1.00 50.69 85 THR A N 1
ATOM 668 C CA . THR A 1 85 ? -29.331 -4.055 49.421 1.00 50.69 85 THR A CA 1
ATOM 669 C C . THR A 1 85 ? -28.670 -4.085 50.795 1.00 50.69 85 THR A C 1
ATOM 671 O O . THR A 1 85 ? -28.864 -5.016 51.574 1.00 50.69 85 THR A O 1
ATOM 674 N N . GLU A 1 86 ? -27.882 -3.061 51.114 1.00 50.41 86 GLU A N 1
ATOM 675 C CA . GLU A 1 86 ? -27.690 -2.695 52.515 1.00 50.41 86 GLU A CA 1
ATOM 676 C C . GLU A 1 86 ? -28.928 -1.895 52.926 1.00 50.41 86 GLU A C 1
ATOM 678 O O . GLU A 1 86 ? -29.093 -0.725 52.585 1.00 50.41 86 GLU A O 1
ATOM 683 N N . ASN A 1 87 ? -29.861 -2.589 53.584 1.00 46.69 87 ASN A N 1
ATOM 684 C CA . ASN A 1 87 ? -30.968 -1.982 54.308 1.00 46.69 87 ASN A CA 1
ATOM 685 C C . ASN A 1 87 ? -30.396 -0.929 55.267 1.00 46.69 87 ASN A C 1
ATOM 687 O O . ASN A 1 87 ? -29.906 -1.271 56.342 1.00 46.69 87 ASN A O 1
ATOM 691 N N . LEU A 1 88 ? -30.509 0.353 54.917 1.00 54.31 88 LEU A N 1
ATOM 692 C CA . LEU A 1 88 ? -30.314 1.466 55.847 1.00 54.31 88 LEU A CA 1
ATOM 693 C C . LEU A 1 88 ? -31.555 1.594 56.751 1.00 54.31 88 LEU A C 1
ATOM 695 O O . LEU A 1 88 ? -32.219 2.623 56.814 1.00 54.31 88 LEU A O 1
ATOM 699 N N . GLY A 1 89 ? -31.907 0.490 57.404 1.00 50.44 89 GLY A N 1
ATOM 700 C CA . GLY A 1 89 ? -32.932 0.394 58.426 1.00 50.44 89 GLY A CA 1
ATOM 701 C C . GLY A 1 89 ? -32.252 0.017 59.728 1.00 50.44 89 GLY A C 1
ATOM 702 O O . GLY A 1 89 ? -32.124 -1.166 60.012 1.00 50.44 89 GLY A O 1
ATOM 703 N N . ASN A 1 90 ? -31.748 1.017 60.452 1.00 51.34 90 ASN A N 1
ATOM 704 C CA . ASN A 1 90 ? -31.682 1.052 61.917 1.00 51.34 90 ASN A CA 1
ATOM 705 C C . ASN A 1 90 ? -30.855 2.250 62.385 1.00 51.34 90 ASN A C 1
ATOM 707 O O . ASN A 1 90 ? -29.654 2.119 62.589 1.00 51.34 90 ASN A O 1
ATOM 711 N N . GLN A 1 91 ? -31.526 3.375 62.640 1.00 44.69 91 GLN A N 1
ATOM 712 C CA . GLN A 1 91 ? -31.210 4.253 63.771 1.00 44.69 91 GLN A CA 1
ATOM 713 C C . GLN A 1 91 ? -32.517 4.849 64.319 1.00 44.69 91 GLN A C 1
ATOM 715 O O . GLN A 1 91 ? -32.854 6.003 64.085 1.00 44.69 91 GLN A O 1
ATOM 720 N N . THR A 1 92 ? -33.283 4.022 65.034 1.00 46.03 92 THR A N 1
ATOM 721 C CA . THR A 1 92 ? -34.119 4.485 66.150 1.00 46.03 92 THR A CA 1
ATOM 722 C C . THR A 1 92 ? -33.278 4.441 67.420 1.00 46.03 92 THR A C 1
ATOM 724 O O . THR A 1 92 ? -32.935 3.342 67.864 1.00 46.03 92 THR A O 1
ATOM 727 N N . GLN A 1 93 ? -32.951 5.607 67.977 1.00 38.72 93 GLN A N 1
ATOM 728 C CA . GLN A 1 93 ? -33.166 6.007 69.379 1.00 38.72 93 GLN A CA 1
ATOM 729 C C . GLN A 1 93 ? -32.549 7.381 69.635 1.00 38.72 93 GLN A C 1
ATOM 731 O O . GLN A 1 93 ? -31.376 7.577 69.252 1.00 38.72 93 GLN A O 1
#

pLDDT: mean 71.83, std 14.5, range [38.72, 96.62]

Secondary structure (DSSP, 8-state):
--HHHHHHHHHHHHHHHHHHHHHHHHHHHHHHHHHHHHHHHHHHHHHHHHHHHHHHHHHHHTTEEEEEETTTEEEEEE---------------

Radius of gyration: 34.9 Å; Cα contacts (8 Å, |Δi|>4): 29; chains: 1; bounding box: 67×18×115 Å

Sequence (93 aa):
MRDEKDKTKLIIKVLIAVVFLLALIVLYLAVFQQQYNNFVNEKRTEGINLAVSEILAQLQTNGYVTIPVGNQTLILIPYIPPTGTENLGNQTQ

Foldseek 3Di:
DPPPVVVVVVVVVVVVVVVVVVVVVVVVVVVVVVVVVVVVVVVVVVVVVVVVVVVQVVLVVVQWDWDDDPDDDIDTDRDDDPPDDPPPPDDDD

Mean predicted aligned error: 17.04 Å